Protein AF-A0A2G9SF43-F1 (afdb_monomer_lite)

Secondary structure (DSSP, 8-state):
-TTSHHHHHHHHHH-GGG--GGG--TT-HHHHHHHHHHHHHHHH-----S-HHHHHHSSS--HHHHHHHHHHHHHHHHHHHHHTT-----PPPS----PPP-

Structure (mmCIF, N/CA/C/O backbone):
data_AF-A0A2G9SF43-F1
#
_entry.id   AF-A0A2G9SF43-F1
#
loop_
_atom_site.group_PDB
_atom_site.id
_atom_site.type_symbol
_atom_site.label_atom_id
_atom_site.label_alt_id
_atom_site.label_comp_id
_atom_site.label_asym_id
_atom_site.label_entity_id
_atom_site.label_seq_id
_atom_site.pdbx_PDB_ins_code
_atom_site.Cartn_x
_atom_site.Cartn_y
_atom_site.Cartn_z
_atom_site.occupancy
_atom_site.B_iso_or_equiv
_atom_site.auth_seq_id
_atom_site.auth_comp_id
_atom_site.auth_asym_id
_atom_site.auth_atom_id
_atom_site.pdbx_PDB_model_num
ATOM 1 N N . TRP A 1 1 ? 2.083 -7.677 -3.103 1.00 92.69 1 TRP A N 1
ATOM 2 C CA . TRP A 1 1 ? 2.588 -6.364 -2.644 1.00 92.69 1 TRP A CA 1
ATOM 3 C C . TRP A 1 1 ? 2.827 -5.438 -3.816 1.00 92.69 1 TRP A C 1
ATOM 5 O O . TRP A 1 1 ? 2.229 -4.378 -3.830 1.00 92.69 1 TRP A O 1
ATOM 15 N N . LYS A 1 2 ? 3.652 -5.835 -4.797 1.00 95.19 2 LYS A N 1
ATOM 16 C CA . LYS A 1 2 ? 4.053 -4.989 -5.933 1.00 95.19 2 LYS A CA 1
ATOM 17 C C . LYS A 1 2 ? 2.902 -4.492 -6.821 1.00 95.19 2 LYS A C 1
ATOM 19 O O . LYS A 1 2 ? 3.006 -3.427 -7.399 1.00 95.19 2 LYS A O 1
ATOM 24 N N . ASP A 1 3 ? 1.807 -5.240 -6.901 1.00 97.31 3 ASP A N 1
ATOM 25 C CA . ASP A 1 3 ? 0.576 -4.851 -7.599 1.00 97.31 3 ASP A CA 1
ATOM 26 C C . ASP A 1 3 ? -0.320 -3.882 -6.805 1.00 97.31 3 ASP A C 1
ATOM 28 O O . ASP A 1 3 ? -1.368 -3.471 -7.295 1.00 97.31 3 ASP A O 1
ATOM 32 N N . GLY A 1 4 ? 0.0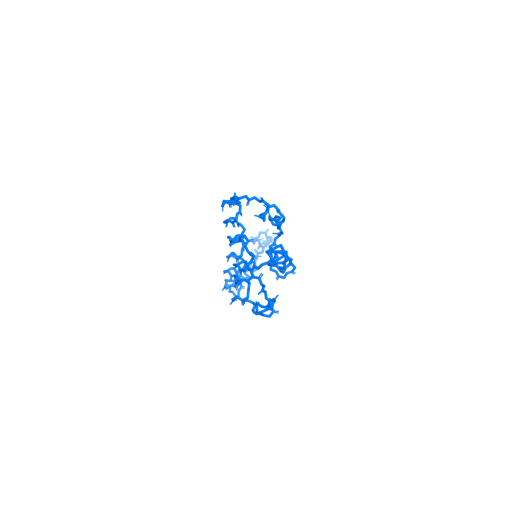35 -3.555 -5.559 1.00 97.94 4 GLY A N 1
ATOM 33 C CA . GLY A 1 4 ? -0.711 -2.656 -4.672 1.00 97.94 4 GLY A CA 1
ATOM 34 C C . GLY A 1 4 ? -2.035 -3.210 -4.130 1.00 97.94 4 GLY A C 1
ATOM 35 O O . GLY A 1 4 ? -2.492 -2.779 -3.070 1.00 97.94 4 GLY A O 1
ATOM 36 N N . LEU A 1 5 ? -2.626 -4.219 -4.776 1.00 98.62 5 LEU A N 1
ATOM 37 C CA . LEU A 1 5 ? -3.921 -4.800 -4.402 1.00 98.62 5 LEU A CA 1
ATOM 38 C C . LEU A 1 5 ? -3.950 -5.350 -2.972 1.00 98.62 5 LEU A C 1
ATOM 40 O O . LEU A 1 5 ? -4.974 -5.259 -2.299 1.00 98.62 5 LEU A O 1
ATOM 44 N N . ALA A 1 6 ? -2.833 -5.892 -2.485 1.00 98.19 6 ALA A N 1
ATOM 45 C CA . ALA A 1 6 ? -2.749 -6.427 -1.127 1.00 98.19 6 ALA A CA 1
ATOM 46 C C . ALA A 1 6 ? -2.871 -5.336 -0.046 1.00 98.19 6 ALA A C 1
ATOM 48 O O . ALA A 1 6 ? -3.573 -5.537 0.941 1.00 98.19 6 ALA A O 1
ATOM 49 N N . PHE A 1 7 ? -2.243 -4.170 -0.236 1.00 98.56 7 PHE A N 1
ATOM 50 C CA . PHE A 1 7 ? -2.352 -3.058 0.717 1.00 98.56 7 PHE A CA 1
ATOM 51 C C . PHE A 1 7 ? -3.771 -2.488 0.743 1.00 98.56 7 PHE A C 1
ATOM 53 O O . PHE A 1 7 ? -4.356 -2.327 1.811 1.00 98.56 7 PHE A O 1
ATOM 60 N N . ASN A 1 8 ? -4.366 -2.291 -0.434 1.00 98.69 8 ASN A N 1
ATOM 61 C CA . ASN A 1 8 ? -5.761 -1.870 -0.548 1.00 98.69 8 ASN A CA 1
ATOM 62 C C . ASN A 1 8 ? -6.718 -2.876 0.109 1.00 98.69 8 ASN A C 1
ATOM 64 O O . ASN A 1 8 ? -7.670 -2.473 0.772 1.00 98.69 8 ASN A O 1
ATOM 68 N N . ALA A 1 9 ? -6.450 -4.180 -0.017 1.00 98.50 9 ALA A N 1
ATOM 69 C CA . ALA A 1 9 ? -7.289 -5.220 0.572 1.00 98.50 9 ALA A CA 1
ATOM 70 C C . ALA A 1 9 ? -7.233 -5.201 2.103 1.00 98.50 9 ALA A C 1
ATOM 72 O O . ALA A 1 9 ? -8.258 -5.403 2.753 1.00 98.50 9 ALA A O 1
ATOM 73 N N . LEU A 1 10 ? -6.054 -4.941 2.686 1.00 97.88 10 LEU A N 1
ATOM 74 C CA . LEU A 1 10 ? -5.903 -4.798 4.137 1.00 97.88 10 LEU A CA 1
ATOM 75 C C . LEU A 1 10 ? -6.784 -3.670 4.676 1.00 97.88 10 LEU A C 1
ATOM 77 O O . LEU A 1 10 ? -7.458 -3.864 5.688 1.00 97.88 10 LEU A O 1
ATOM 81 N N . ILE A 1 11 ? -6.801 -2.528 3.984 1.00 98.19 11 ILE A N 1
ATOM 82 C CA . ILE A 1 11 ? -7.620 -1.374 4.358 1.00 98.19 11 ILE A CA 1
ATOM 83 C C . ILE A 1 11 ? -9.103 -1.693 4.156 1.00 98.19 11 ILE A C 1
ATOM 85 O O . ILE A 1 11 ? -9.867 -1.625 5.114 1.00 98.19 11 ILE A O 1
ATOM 89 N N . HIS A 1 12 ? -9.501 -2.124 2.955 1.00 98.25 12 HIS A N 1
ATOM 90 C CA . HIS A 1 12 ? -10.896 -2.415 2.609 1.00 98.25 12 HIS A CA 1
ATOM 91 C C . HIS A 1 12 ? -11.536 -3.450 3.547 1.00 98.25 12 HIS A C 1
ATOM 93 O O . HIS A 1 12 ? -12.691 -3.319 3.936 1.00 98.25 12 HIS A O 1
ATOM 99 N N . ARG A 1 13 ? -10.775 -4.463 3.980 1.00 97.12 13 ARG A N 1
ATOM 100 C CA . ARG A 1 13 ? -11.263 -5.481 4.921 1.00 97.12 13 ARG A CA 1
ATOM 101 C C . ARG A 1 13 ? -11.677 -4.908 6.282 1.00 97.12 13 ARG A C 1
ATOM 103 O O . ARG A 1 13 ? -12.569 -5.469 6.911 1.00 97.12 13 ARG A O 1
ATOM 110 N N . HIS A 1 14 ? -11.012 -3.856 6.757 1.00 96.31 14 HIS A N 1
ATOM 111 C CA . HIS A 1 14 ? -11.271 -3.267 8.078 1.00 96.31 14 HIS A CA 1
ATOM 112 C C . HIS A 1 14 ? -12.099 -1.978 8.008 1.00 96.31 14 HIS A C 1
ATOM 114 O O . HIS A 1 14 ? -12.798 -1.650 8.964 1.00 96.31 14 HIS A O 1
ATOM 120 N N . ARG A 1 15 ? -11.998 -1.246 6.897 1.00 96.25 15 ARG A N 1
ATOM 121 C CA . ARG A 1 15 ? -12.646 0.038 6.620 1.00 96.25 15 ARG A CA 1
ATOM 122 C C . ARG A 1 15 ? -13.088 0.070 5.148 1.00 96.25 15 ARG A C 1
ATOM 124 O O . ARG A 1 15 ? -12.424 0.712 4.326 1.00 96.25 15 ARG A O 1
ATOM 131 N N . PRO A 1 16 ? -14.142 -0.677 4.774 1.00 97.44 16 PRO A N 1
ATOM 132 C CA . PRO A 1 16 ? -14.570 -0.794 3.380 1.00 97.44 16 PRO A CA 1
ATOM 133 C C . PRO A 1 16 ? -14.955 0.552 2.756 1.00 97.44 16 PRO A C 1
ATOM 135 O O . PRO A 1 16 ? -14.803 0.741 1.557 1.00 97.44 16 PRO A O 1
ATOM 138 N N . GLU A 1 17 ? -15.380 1.522 3.565 1.00 97.56 17 GLU A N 1
ATOM 139 C CA . GLU A 1 17 ? -15.739 2.870 3.128 1.00 97.56 17 GLU A CA 1
ATOM 140 C C . GLU A 1 17 ? -14.559 3.700 2.598 1.00 97.56 17 GLU A C 1
ATOM 142 O O . GLU A 1 17 ? -14.779 4.709 1.932 1.00 97.56 17 GLU A O 1
ATOM 147 N N . LEU A 1 18 ? -13.315 3.311 2.901 1.00 97.94 18 LEU A N 1
ATOM 148 C CA . LEU A 1 18 ? -12.123 4.074 2.522 1.00 97.94 18 LEU A CA 1
ATOM 149 C C . LEU A 1 18 ? -11.533 3.662 1.168 1.00 97.94 18 LEU A C 1
ATOM 151 O O . LEU A 1 18 ? -10.667 4.367 0.656 1.00 97.94 18 LEU A O 1
ATOM 155 N N . ILE A 1 19 ? -11.947 2.522 0.605 1.00 98.19 19 ILE A N 1
ATOM 156 C CA . ILE A 1 19 ? -11.352 1.947 -0.607 1.00 98.19 19 ILE A CA 1
ATOM 157 C C . ILE A 1 19 ? -12.453 1.418 -1.524 1.00 98.19 19 ILE A C 1
ATOM 159 O O . ILE A 1 19 ? -13.164 0.484 -1.174 1.00 98.19 19 ILE A O 1
ATOM 163 N N . GLU A 1 20 ? -12.529 1.926 -2.751 1.00 96.94 20 GLU A N 1
ATOM 164 C CA . GLU A 1 20 ? -13.384 1.349 -3.795 1.00 96.94 20 GLU A CA 1
ATOM 165 C C . GLU A 1 20 ? -12.688 0.149 -4.462 1.00 96.94 20 GLU A C 1
ATOM 167 O O . GLU A 1 20 ? -12.204 0.237 -5.591 1.00 96.94 20 GLU A O 1
ATOM 172 N N . TYR A 1 21 ? -12.589 -0.972 -3.740 1.00 97.94 21 TYR A N 1
ATOM 173 C CA . TYR A 1 21 ? -11.710 -2.087 -4.121 1.00 97.94 21 TYR A CA 1
ATOM 174 C C . TYR A 1 21 ? -12.036 -2.689 -5.496 1.00 97.94 21 TYR A C 1
ATOM 176 O O . TYR A 1 21 ? -11.126 -3.022 -6.251 1.00 97.94 21 TYR A O 1
ATOM 184 N N . ASP A 1 22 ? -13.320 -2.762 -5.856 1.00 97.62 22 ASP A N 1
ATOM 185 C CA . ASP A 1 22 ? -13.787 -3.332 -7.129 1.00 97.62 22 ASP A CA 1
ATOM 186 C C . ASP A 1 22 ? -13.344 -2.530 -8.365 1.00 97.62 22 ASP A C 1
ATOM 188 O O . ASP A 1 22 ? -13.384 -3.039 -9.485 1.00 97.62 22 ASP A O 1
ATOM 192 N N . LYS A 1 23 ? -12.914 -1.275 -8.181 1.00 97.44 23 LYS A N 1
ATOM 193 C CA . LYS A 1 23 ? -12.398 -0.424 -9.263 1.00 97.44 23 LYS A CA 1
ATOM 194 C C . LYS A 1 23 ? -10.894 -0.594 -9.492 1.00 97.44 23 LYS A C 1
ATOM 196 O O . LYS A 1 23 ? -10.379 -0.090 -10.490 1.00 97.44 23 LYS A O 1
ATOM 201 N N . LEU A 1 24 ? -10.185 -1.269 -8.586 1.00 97.81 24 LEU A N 1
ATOM 202 C CA . LEU A 1 24 ? -8.736 -1.430 -8.668 1.00 97.81 24 LEU A CA 1
ATOM 203 C C . LEU A 1 24 ? -8.356 -2.460 -9.727 1.00 97.81 24 LEU A C 1
ATOM 205 O O . LEU A 1 24 ? -9.027 -3.476 -9.918 1.00 97.81 24 LEU A O 1
ATOM 209 N N . ARG A 1 25 ? -7.229 -2.223 -10.398 1.00 97.94 25 ARG A N 1
ATOM 210 C CA . ARG A 1 25 ? -6.758 -3.088 -11.479 1.00 97.94 25 ARG A CA 1
ATOM 211 C C . ARG A 1 25 ? -5.323 -3.520 -11.261 1.00 97.94 25 ARG A C 1
ATOM 213 O O . ARG A 1 25 ? -4.461 -2.714 -10.936 1.00 97.94 25 ARG A O 1
ATOM 220 N N . LYS A 1 26 ? -5.041 -4.804 -11.485 1.00 96.62 26 LYS A N 1
ATOM 221 C CA . LYS A 1 26 ? -3.704 -5.381 -11.272 1.00 96.62 26 LYS A CA 1
ATOM 222 C C . LYS A 1 26 ? -2.624 -4.778 -12.182 1.00 96.62 26 LYS A C 1
ATOM 224 O O . LYS A 1 26 ? -1.451 -4.803 -11.823 1.00 96.62 26 LYS A O 1
ATOM 229 N N . ASP A 1 27 ? -3.009 -4.279 -13.352 1.00 97.25 27 ASP A N 1
ATOM 230 C CA . ASP A 1 27 ? -2.118 -3.667 -14.339 1.00 97.25 27 ASP A CA 1
ATOM 231 C C . ASP A 1 27 ? -1.805 -2.187 -14.062 1.00 97.25 27 ASP A C 1
ATOM 233 O O . ASP A 1 27 ? -1.035 -1.594 -14.811 1.00 97.25 27 ASP A O 1
ATOM 237 N N . ASP A 1 28 ? -2.321 -1.622 -12.964 1.00 97.88 28 ASP A N 1
ATOM 238 C CA . ASP A 1 28 ? -2.042 -0.250 -12.525 1.00 97.88 28 ASP A CA 1
ATOM 239 C C . ASP A 1 28 ? -1.421 -0.209 -11.106 1.00 97.88 28 ASP A C 1
ATOM 241 O O . ASP A 1 28 ? -2.024 0.273 -10.140 1.00 97.88 28 ASP A O 1
ATOM 245 N N . PRO A 1 29 ? -0.220 -0.797 -10.927 1.00 97.88 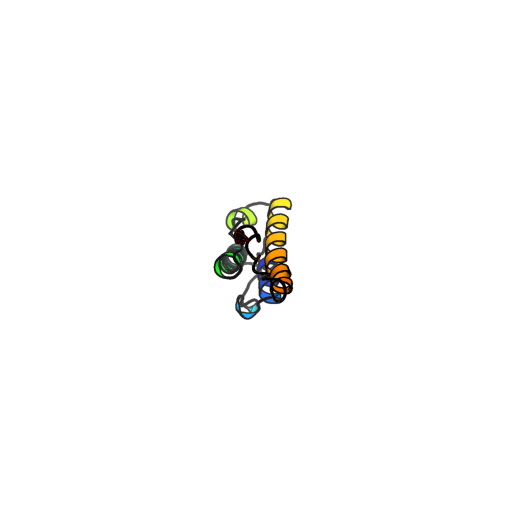29 PRO A N 1
ATOM 246 C CA . PRO A 1 29 ? 0.370 -1.024 -9.610 1.00 97.88 29 PRO A CA 1
ATOM 247 C C . PRO A 1 29 ? 0.722 0.269 -8.868 1.00 97.88 29 PRO A C 1
ATOM 249 O O . PRO A 1 29 ? 0.534 0.336 -7.654 1.00 97.88 29 PRO A O 1
ATOM 252 N N . VAL A 1 30 ? 1.209 1.287 -9.581 1.00 98.38 30 VAL A N 1
ATOM 253 C CA . VAL A 1 30 ? 1.615 2.578 -9.004 1.00 98.38 30 VAL A CA 1
ATOM 254 C C . VAL A 1 30 ? 0.407 3.289 -8.404 1.00 98.38 30 VAL A C 1
ATOM 256 O O . VAL A 1 30 ? 0.441 3.684 -7.239 1.00 98.38 30 VAL A O 1
ATOM 259 N N . THR A 1 31 ? -0.689 3.384 -9.161 1.00 98.50 31 THR A N 1
ATOM 260 C CA . THR A 1 31 ? -1.941 3.986 -8.689 1.00 98.50 31 THR A CA 1
ATOM 261 C C . THR A 1 31 ? -2.500 3.223 -7.495 1.00 98.50 31 THR A C 1
ATOM 263 O O . THR A 1 31 ? -2.858 3.837 -6.490 1.00 98.50 31 THR A O 1
ATOM 266 N N . ASN A 1 32 ? -2.511 1.885 -7.544 1.00 98.75 32 ASN A N 1
ATOM 267 C CA . ASN A 1 32 ? -2.971 1.075 -6.416 1.00 98.75 32 ASN A CA 1
ATOM 268 C C . ASN A 1 32 ? -2.133 1.328 -5.153 1.00 98.75 32 ASN A C 1
ATOM 270 O O . ASN A 1 32 ? -2.689 1.477 -4.065 1.00 98.75 32 ASN A O 1
ATOM 274 N N . LEU A 1 33 ? -0.803 1.345 -5.275 1.00 98.69 33 LEU A N 1
ATOM 275 C CA . LEU A 1 33 ? 0.101 1.578 -4.147 1.00 98.69 33 LEU A CA 1
ATOM 276 C C . LEU A 1 33 ? -0.112 2.972 -3.553 1.00 98.69 33 LEU A C 1
ATOM 278 O O . LEU A 1 33 ? -0.370 3.077 -2.355 1.00 98.69 33 LEU A O 1
ATOM 282 N N . ASN A 1 34 ? -0.102 4.012 -4.390 1.00 98.69 34 ASN A N 1
ATOM 283 C CA . ASN A 1 34 ? -0.317 5.387 -3.945 1.00 98.69 34 ASN A CA 1
ATOM 284 C C . ASN A 1 34 ? -1.681 5.569 -3.276 1.00 98.69 34 ASN A C 1
ATOM 286 O O . ASN A 1 34 ? -1.740 6.159 -2.200 1.00 98.69 34 ASN A O 1
ATOM 290 N N . ASN A 1 35 ? -2.750 4.979 -3.825 1.00 98.69 35 ASN A N 1
ATOM 291 C CA . ASN A 1 35 ? -4.073 5.009 -3.202 1.00 98.69 35 ASN A CA 1
ATOM 292 C C . ASN A 1 35 ? -4.048 4.431 -1.779 1.00 98.69 35 ASN A C 1
ATOM 294 O O . ASN A 1 35 ? -4.516 5.065 -0.834 1.00 98.69 35 ASN A O 1
ATOM 298 N N . ALA A 1 36 ? -3.453 3.247 -1.595 1.00 98.62 36 ALA A N 1
ATOM 299 C CA . ALA A 1 36 ? -3.360 2.644 -0.269 1.00 98.62 36 ALA A CA 1
ATOM 300 C C . ALA A 1 36 ? -2.517 3.490 0.696 1.00 98.62 36 ALA A C 1
ATOM 302 O O . ALA A 1 36 ? -2.890 3.640 1.859 1.00 98.62 36 ALA A O 1
ATOM 303 N N . PHE A 1 37 ? -1.395 4.039 0.230 1.00 98.56 37 PHE A N 1
ATOM 304 C CA . PHE A 1 37 ? -0.467 4.811 1.057 1.00 98.56 37 PHE A CA 1
ATOM 305 C C . PHE A 1 37 ? -1.066 6.160 1.475 1.00 98.56 37 PHE A C 1
ATOM 307 O O . PHE A 1 37 ? -0.933 6.565 2.627 1.00 98.56 37 PHE A O 1
ATOM 314 N N . GLU A 1 38 ? -1.777 6.834 0.571 1.00 98.56 38 GLU A N 1
ATOM 315 C CA . GLU A 1 38 ? -2.505 8.076 0.853 1.00 98.56 38 GLU A CA 1
ATOM 316 C C . GLU A 1 38 ? -3.658 7.868 1.828 1.00 98.56 38 GLU A C 1
ATOM 318 O O . GLU A 1 38 ? -3.816 8.640 2.774 1.00 98.56 38 GLU A O 1
ATOM 323 N N . VAL A 1 39 ? -4.452 6.813 1.634 1.00 98.44 3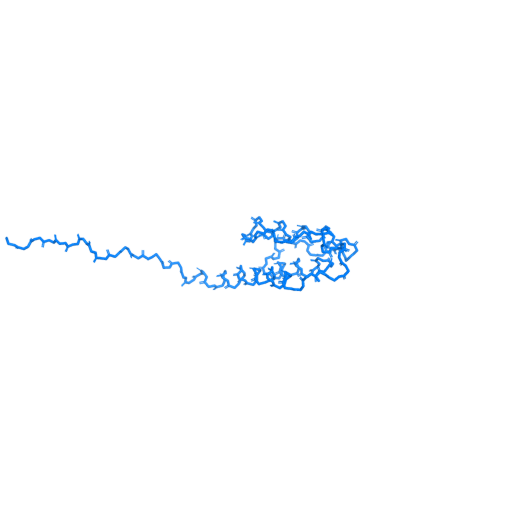9 VAL A N 1
ATOM 324 C CA . VAL A 1 39 ? -5.550 6.485 2.549 1.00 98.44 39 VAL A CA 1
ATOM 325 C C . VAL A 1 39 ? -5.014 6.133 3.937 1.00 98.44 39 VAL A C 1
ATOM 327 O O . VAL A 1 39 ? -5.576 6.574 4.943 1.00 98.44 39 VAL A O 1
ATOM 330 N N . ALA A 1 40 ? -3.916 5.377 4.006 1.00 98.12 40 ALA A N 1
ATOM 331 C CA . ALA A 1 40 ? -3.280 5.011 5.265 1.00 98.12 40 ALA A CA 1
ATOM 332 C C . ALA A 1 40 ? -2.776 6.239 6.040 1.00 98.12 40 ALA A C 1
ATOM 334 O O . ALA A 1 40 ? -3.068 6.375 7.228 1.00 98.12 40 ALA A O 1
ATOM 335 N N . GLU A 1 41 ? -2.100 7.166 5.364 1.00 98.19 41 GLU A N 1
ATOM 336 C CA . GLU A 1 41 ? -1.612 8.406 5.971 1.00 98.19 41 GLU A CA 1
ATOM 337 C C . GLU A 1 41 ? -2.761 9.303 6.433 1.00 98.19 41 GLU A C 1
ATOM 339 O O . GLU A 1 41 ? -2.789 9.752 7.576 1.00 98.19 41 GLU A O 1
ATOM 344 N N . LYS A 1 42 ? -3.753 9.524 5.568 1.00 97.88 42 LYS A N 1
ATOM 345 C CA . LYS A 1 42 ? -4.818 10.495 5.824 1.00 97.88 42 LYS A CA 1
ATOM 346 C C . LYS A 1 42 ? -5.828 10.042 6.877 1.00 97.88 42 LYS A C 1
ATOM 348 O O . LYS A 1 42 ? -6.371 10.885 7.589 1.00 97.88 42 LYS A O 1
ATOM 353 N N . TYR A 1 43 ? -6.133 8.746 6.941 1.00 97.50 43 TYR A N 1
ATOM 354 C CA . TYR A 1 43 ? -7.256 8.244 7.742 1.00 97.50 43 TYR A CA 1
ATOM 355 C C . TYR A 1 43 ? -6.862 7.236 8.821 1.00 97.50 43 TYR A C 1
ATOM 357 O O . TYR A 1 43 ? -7.661 6.998 9.728 1.00 97.50 43 TYR A O 1
ATOM 365 N N . LEU A 1 44 ? -5.676 6.627 8.728 1.00 95.06 44 LEU A N 1
ATOM 366 C CA . LEU A 1 44 ? -5.225 5.593 9.666 1.00 95.06 44 LEU A CA 1
ATOM 367 C C . LEU A 1 44 ? -4.028 6.033 10.518 1.00 95.06 44 LEU A C 1
ATOM 369 O O . LEU A 1 44 ? -3.594 5.247 11.356 1.00 95.06 44 LEU A O 1
ATOM 373 N N . ASP A 1 45 ? -3.523 7.257 10.318 1.00 95.69 45 ASP A N 1
ATOM 374 C CA . ASP A 1 45 ? -2.335 7.797 10.997 1.00 95.69 45 ASP A CA 1
ATOM 375 C C . ASP A 1 45 ? -1.084 6.918 10.786 1.00 95.69 45 ASP A C 1
ATOM 377 O O . ASP A 1 45 ? -0.228 6.762 11.656 1.00 95.69 45 ASP A O 1
ATOM 381 N N . ILE A 1 46 ? -0.992 6.285 9.610 1.00 97.31 46 ILE A N 1
ATOM 382 C CA . ILE A 1 46 ? 0.159 5.472 9.209 1.00 97.31 46 ILE A CA 1
ATOM 383 C C . ILE A 1 46 ? 0.982 6.286 8.201 1.00 97.31 46 ILE A C 1
ATOM 385 O O . ILE A 1 46 ? 0.543 6.433 7.059 1.00 97.31 46 ILE A O 1
ATOM 389 N N . PRO A 1 47 ? 2.182 6.781 8.555 1.00 96.56 47 PRO A N 1
ATOM 390 C CA . PRO A 1 47 ? 2.983 7.591 7.641 1.00 96.56 47 PRO A CA 1
ATOM 391 C C . PRO A 1 47 ? 3.394 6.792 6.401 1.00 96.56 47 PRO A C 1
ATOM 393 O O . PRO A 1 47 ? 3.606 5.580 6.478 1.00 96.56 47 PRO A O 1
ATOM 396 N N . LYS A 1 48 ? 3.566 7.457 5.255 1.00 96.94 48 LYS A N 1
ATOM 397 C CA . LYS A 1 48 ? 4.094 6.808 4.046 1.00 96.94 48 LYS A CA 1
ATOM 398 C C . LYS A 1 48 ? 5.548 6.381 4.271 1.00 96.94 48 LYS A C 1
ATOM 400 O O . LYS A 1 48 ? 6.436 7.219 4.391 1.00 96.94 48 LYS A O 1
ATOM 405 N N . MET A 1 49 ? 5.789 5.071 4.352 1.00 96.25 49 MET A N 1
ATOM 406 C CA . MET A 1 49 ? 7.130 4.505 4.586 1.00 96.25 49 MET A CA 1
ATOM 407 C C . MET A 1 49 ? 7.792 3.959 3.321 1.00 96.25 49 MET A C 1
ATOM 409 O O . MET A 1 49 ? 8.986 3.671 3.334 1.00 96.25 49 MET A O 1
ATOM 413 N N . LEU A 1 50 ? 7.011 3.753 2.264 1.00 97.25 50 LEU A N 1
ATOM 414 C CA . LEU A 1 50 ? 7.462 3.170 1.011 1.00 97.25 50 LEU A CA 1
ATOM 415 C C . LEU A 1 50 ? 7.054 4.082 -0.142 1.00 97.25 50 LEU A C 1
ATOM 417 O O . LEU A 1 50 ? 6.003 4.722 -0.080 1.00 97.25 50 LEU A O 1
ATOM 421 N N . ASP A 1 51 ? 7.859 4.080 -1.197 1.00 97.62 51 ASP A N 1
ATOM 422 C CA . ASP A 1 51 ? 7.557 4.761 -2.449 1.00 97.62 51 ASP A CA 1
ATOM 423 C C . ASP A 1 51 ? 7.007 3.767 -3.488 1.00 97.62 51 ASP A C 1
ATOM 425 O O . ASP A 1 51 ? 7.471 2.626 -3.596 1.00 97.62 51 ASP A O 1
ATOM 429 N N . ALA A 1 52 ? 5.964 4.171 -4.216 1.00 97.56 52 ALA A N 1
ATOM 430 C CA . ALA A 1 52 ? 5.301 3.303 -5.185 1.00 97.56 52 ALA A CA 1
ATOM 431 C C . ALA A 1 52 ? 6.187 3.012 -6.406 1.00 97.56 52 ALA A C 1
ATOM 433 O O . ALA A 1 52 ? 6.250 1.860 -6.847 1.00 97.56 52 ALA A O 1
ATOM 434 N N . GLU A 1 53 ? 6.895 4.024 -6.914 1.00 97.31 53 GLU A N 1
ATOM 435 C CA . GLU A 1 53 ? 7.789 3.895 -8.065 1.00 97.31 53 GLU A CA 1
ATOM 436 C C . GLU A 1 53 ? 8.961 2.973 -7.717 1.00 97.31 53 GLU A C 1
ATOM 438 O O . GLU A 1 53 ? 9.280 2.069 -8.491 1.00 97.31 53 GLU A O 1
ATOM 443 N N . ASP A 1 54 ? 9.534 3.104 -6.517 1.00 96.19 54 ASP A N 1
ATOM 444 C CA . ASP A 1 54 ? 10.633 2.247 -6.056 1.00 96.19 54 ASP A CA 1
ATOM 445 C C . ASP A 1 54 ? 10.213 0.773 -5.938 1.00 96.19 54 ASP A C 1
ATOM 447 O O . ASP A 1 54 ? 10.940 -0.133 -6.369 1.00 96.19 54 ASP A O 1
ATOM 451 N N . ILE A 1 55 ? 9.020 0.495 -5.397 1.00 96.31 55 ILE A N 1
ATOM 452 C CA . ILE A 1 55 ? 8.486 -0.874 -5.303 1.00 96.31 55 ILE A CA 1
ATOM 453 C C . ILE A 1 55 ? 8.261 -1.468 -6.699 1.00 96.31 55 ILE A C 1
ATOM 455 O O . ILE A 1 55 ? 8.555 -2.648 -6.927 1.00 96.31 55 ILE A O 1
ATOM 459 N N . VAL A 1 56 ? 7.719 -0.683 -7.634 1.00 96.75 56 VAL A N 1
ATOM 460 C CA . VAL A 1 56 ? 7.398 -1.144 -8.993 1.00 96.75 56 VAL A CA 1
ATOM 461 C C . VAL A 1 56 ? 8.664 -1.303 -9.844 1.00 96.75 56 VAL A C 1
ATOM 463 O O . VAL A 1 56 ? 8.814 -2.315 -10.539 1.00 96.75 56 VAL A O 1
ATOM 466 N N . GLY A 1 57 ? 9.611 -0.375 -9.744 1.00 95.50 57 GLY A N 1
ATOM 467 C CA . GLY A 1 57 ? 10.884 -0.398 -10.464 1.00 95.50 57 GLY A CA 1
ATOM 468 C C . GLY A 1 57 ? 11.837 -1.493 -9.981 1.00 95.50 57 GLY A C 1
ATOM 469 O O . GLY A 1 57 ? 12.596 -2.056 -10.770 1.00 95.50 57 GLY A O 1
ATOM 470 N N . THR A 1 58 ? 11.759 -1.883 -8.707 1.00 93.69 58 THR A N 1
ATOM 471 C CA . THR A 1 58 ? 12.661 -2.892 -8.139 1.00 93.69 58 THR A CA 1
ATOM 472 C C . THR A 1 58 ? 12.185 -4.314 -8.448 1.00 93.69 58 THR A C 1
ATOM 474 O O . THR A 1 58 ? 11.054 -4.698 -8.142 1.00 93.69 58 THR A O 1
ATOM 477 N N . ALA A 1 59 ? 13.055 -5.155 -9.020 1.00 93.44 59 ALA A N 1
ATOM 478 C CA . ALA A 1 59 ? 12.730 -6.555 -9.331 1.00 93.44 59 ALA A CA 1
ATOM 479 C C . ALA A 1 59 ? 12.274 -7.345 -8.089 1.00 93.44 59 ALA A C 1
ATOM 481 O O . ALA A 1 59 ? 11.307 -8.105 -8.152 1.00 93.44 59 ALA A O 1
ATOM 482 N N . ARG A 1 60 ? 12.939 -7.117 -6.952 1.00 92.81 60 ARG A N 1
ATOM 483 C CA . ARG A 1 60 ? 12.603 -7.692 -5.649 1.00 92.81 60 ARG A CA 1
ATOM 484 C C . ARG A 1 60 ? 12.670 -6.603 -4.569 1.00 92.81 60 ARG A C 1
ATOM 486 O O . ARG A 1 60 ? 13.771 -6.301 -4.116 1.00 92.81 60 ARG A O 1
ATOM 493 N N . PRO A 1 61 ? 11.533 -6.002 -4.182 1.00 93.81 61 PRO A N 1
ATOM 494 C CA . PRO A 1 61 ? 11.506 -4.999 -3.120 1.00 93.81 61 PRO A CA 1
ATOM 495 C C . PRO A 1 61 ? 11.999 -5.577 -1.786 1.00 93.81 61 PRO A C 1
ATOM 497 O O . PRO A 1 61 ? 11.898 -6.788 -1.564 1.00 93.81 61 PRO A O 1
ATOM 500 N N . ASP A 1 62 ? 12.498 -4.716 -0.895 1.00 95.69 62 ASP A N 1
ATOM 501 C CA . ASP A 1 62 ? 12.956 -5.133 0.433 1.00 95.69 62 ASP A CA 1
ATOM 502 C C . ASP A 1 62 ? 11.785 -5.687 1.261 1.00 95.69 62 ASP A C 1
ATOM 504 O O . ASP A 1 62 ? 10.844 -4.985 1.640 1.00 95.69 62 ASP A O 1
ATOM 508 N N . GLU A 1 63 ? 11.860 -6.983 1.550 1.00 95.31 63 GLU A N 1
ATOM 509 C CA . GLU A 1 63 ? 10.855 -7.715 2.309 1.00 95.31 63 GLU A CA 1
ATOM 510 C C . GLU A 1 63 ? 10.736 -7.207 3.750 1.00 95.31 63 GLU A C 1
ATOM 512 O O . GLU A 1 63 ? 9.629 -7.143 4.282 1.00 95.31 63 GLU A O 1
ATOM 517 N N . LYS A 1 64 ? 11.835 -6.768 4.378 1.00 97.12 64 LYS A N 1
ATOM 518 C CA . LYS A 1 64 ? 11.796 -6.205 5.735 1.00 97.12 64 LYS A CA 1
ATOM 519 C C . LYS A 1 64 ? 11.082 -4.860 5.753 1.00 97.12 64 LYS A C 1
ATOM 521 O O . LYS A 1 64 ? 10.301 -4.609 6.672 1.00 97.12 64 LYS A O 1
ATOM 526 N N . ALA A 1 65 ? 11.313 -4.020 4.745 1.00 97.38 65 ALA A N 1
ATOM 527 C CA . ALA A 1 65 ? 10.631 -2.735 4.617 1.00 97.38 65 ALA A CA 1
ATOM 528 C C . ALA A 1 65 ? 9.120 -2.936 4.414 1.00 97.38 65 ALA A C 1
ATOM 530 O O . ALA A 1 65 ? 8.313 -2.345 5.133 1.00 97.38 65 ALA A O 1
ATOM 531 N N . ILE A 1 66 ? 8.733 -3.858 3.522 1.00 97.62 66 ILE A N 1
ATOM 532 C CA . ILE A 1 66 ? 7.327 -4.236 3.320 1.00 97.62 66 ILE A CA 1
ATOM 533 C C . ILE A 1 66 ? 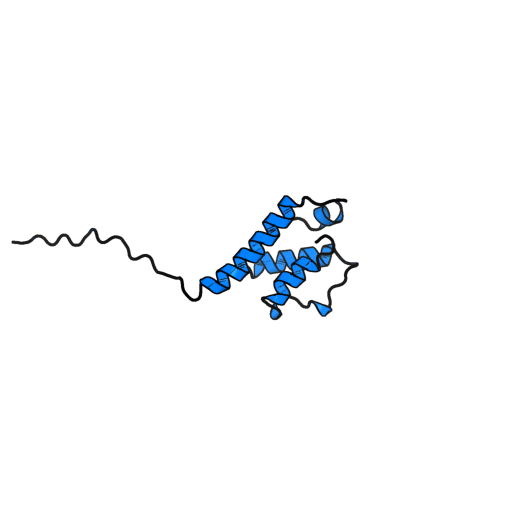6.708 -4.760 4.618 1.00 97.62 66 ILE A C 1
ATOM 535 O O . ILE A 1 66 ? 5.642 -4.294 5.015 1.00 97.62 66 ILE A O 1
ATOM 539 N N . MET A 1 67 ? 7.359 -5.705 5.300 1.00 97.50 67 MET A N 1
ATOM 540 C CA . MET A 1 67 ? 6.824 -6.296 6.530 1.00 97.50 67 MET A CA 1
ATOM 541 C C . MET A 1 67 ? 6.691 -5.274 7.657 1.00 97.50 67 MET A C 1
ATOM 543 O O . MET A 1 67 ? 5.701 -5.303 8.385 1.00 97.50 67 MET A O 1
ATOM 547 N N . THR A 1 68 ? 7.638 -4.341 7.769 1.00 97.50 68 THR A N 1
ATOM 548 C CA . THR A 1 68 ? 7.542 -3.216 8.709 1.00 97.50 68 THR A CA 1
ATOM 549 C C . THR A 1 68 ? 6.281 -2.404 8.432 1.00 97.50 68 THR A C 1
ATOM 551 O O . THR A 1 68 ? 5.504 -2.141 9.347 1.00 97.50 68 THR A O 1
ATOM 554 N N . TYR A 1 69 ? 6.019 -2.086 7.164 1.00 97.94 69 TYR A N 1
ATOM 555 C CA . TYR A 1 69 ? 4.846 -1.303 6.797 1.00 97.94 69 TYR A CA 1
ATOM 556 C C . TYR A 1 69 ? 3.529 -2.057 7.035 1.00 97.94 69 TYR A C 1
ATOM 558 O O . TYR A 1 69 ? 2.581 -1.507 7.591 1.00 97.94 69 TYR A O 1
ATOM 566 N N . VAL A 1 70 ? 3.481 -3.353 6.713 1.00 97.56 70 VAL A N 1
ATOM 567 C CA . VAL A 1 70 ? 2.336 -4.231 7.019 1.00 97.56 70 VAL A CA 1
ATOM 568 C C . VAL A 1 70 ? 2.086 -4.325 8.527 1.00 97.56 70 VAL A C 1
ATOM 570 O O . VAL A 1 70 ? 0.932 -4.336 8.959 1.00 97.56 70 VAL A O 1
ATOM 573 N N . SER A 1 71 ? 3.144 -4.337 9.342 1.00 96.38 71 SER A N 1
ATOM 574 C CA . SER A 1 71 ? 3.024 -4.295 10.802 1.00 96.38 71 SER A CA 1
ATOM 575 C C . SER A 1 71 ? 2.351 -3.007 11.277 1.00 96.38 71 SER A C 1
ATOM 577 O O . SER A 1 71 ? 1.528 -3.059 12.190 1.00 96.38 71 SER A O 1
ATOM 579 N N . SER A 1 72 ? 2.622 -1.863 10.642 1.00 97.12 72 SER A N 1
ATOM 580 C CA . SER A 1 72 ? 1.934 -0.603 10.952 1.00 97.12 72 SER A CA 1
ATOM 581 C C . SER A 1 72 ? 0.424 -0.696 10.701 1.00 97.12 72 SER A C 1
ATOM 583 O O . SER A 1 72 ? -0.357 -0.308 11.570 1.00 97.12 72 SER A O 1
ATOM 585 N N . PHE A 1 73 ? -0.012 -1.309 9.589 1.00 96.88 73 PHE A N 1
ATOM 586 C CA . PHE A 1 73 ? -1.438 -1.600 9.356 1.00 96.88 73 PHE A CA 1
ATOM 587 C C . PHE A 1 73 ? -2.022 -2.512 10.435 1.00 96.88 73 PHE A C 1
ATOM 589 O O . PHE A 1 73 ? -3.107 -2.247 10.955 1.00 96.88 73 PHE A O 1
ATOM 596 N N . TYR A 1 74 ? -1.301 -3.575 10.805 1.00 95.06 74 TYR A N 1
ATOM 597 C CA . TYR A 1 74 ? -1.734 -4.459 11.882 1.00 95.06 74 TYR A CA 1
ATOM 598 C C . TYR A 1 74 ? -1.916 -3.694 13.196 1.00 95.06 74 TYR A C 1
ATOM 600 O O . TYR A 1 74 ? -2.930 -3.877 13.863 1.00 95.06 74 TYR A O 1
ATOM 608 N N . HIS A 1 75 ? -0.988 -2.814 13.573 1.00 93.62 75 HIS A N 1
ATOM 609 C CA . HIS A 1 75 ? -1.109 -2.010 14.790 1.00 93.62 75 HIS A CA 1
ATOM 610 C C . HIS A 1 75 ? -2.268 -1.016 14.731 1.00 93.62 75 HIS A C 1
ATOM 612 O O . HIS A 1 75 ? -3.007 -0.919 15.709 1.00 93.62 75 HIS A O 1
ATOM 618 N N . ALA A 1 76 ? -2.489 -0.348 13.598 1.00 93.75 76 ALA A N 1
ATOM 619 C CA . ALA A 1 76 ? -3.614 0.570 13.437 1.00 93.75 76 ALA A CA 1
ATOM 620 C C . ALA A 1 76 ? -4.966 -0.145 13.622 1.00 93.75 76 ALA A C 1
ATOM 622 O O . ALA A 1 76 ? -5.832 0.323 14.363 1.00 93.75 76 ALA A O 1
ATOM 623 N N . PHE A 1 77 ? -5.135 -1.331 13.028 1.00 92.06 77 PHE A N 1
ATOM 624 C CA . PHE A 1 77 ? -6.394 -2.079 13.114 1.00 92.06 77 PHE A CA 1
ATOM 625 C C . PHE A 1 77 ? -6.542 -2.908 14.402 1.00 92.06 77 PHE A C 1
ATOM 627 O O . PHE A 1 77 ? -7.651 -3.041 14.918 1.00 92.06 77 PHE A O 1
ATOM 634 N N . SER A 1 78 ? -5.450 -3.430 14.972 1.00 86.44 78 SER A N 1
ATOM 635 C CA . SER A 1 78 ? -5.476 -4.169 16.250 1.00 86.44 78 SER A CA 1
ATOM 636 C C . SER A 1 78 ? -5.541 -3.246 17.470 1.00 86.44 78 SER A C 1
ATOM 638 O O . SER A 1 78 ? -6.161 -3.591 18.478 1.00 86.44 78 SER A O 1
ATOM 640 N N . GLY A 1 79 ? -4.952 -2.051 17.378 1.00 63.06 79 GLY A N 1
ATOM 641 C CA . GLY A 1 79 ? -5.074 -0.980 18.362 1.00 63.06 79 GLY A CA 1
ATOM 642 C C . GLY A 1 79 ? -6.498 -0.437 18.423 1.00 63.06 79 GLY A C 1
ATOM 643 O O . GLY A 1 79 ? -7.045 -0.316 19.515 1.00 63.06 79 GLY A O 1
ATOM 644 N N . ALA A 1 80 ? -7.162 -0.236 17.279 1.00 55.59 80 ALA A N 1
ATOM 645 C CA . ALA A 1 80 ? -8.574 0.155 17.238 1.00 55.59 80 ALA A CA 1
ATOM 646 C C . ALA A 1 80 ? -9.497 -0.834 17.982 1.00 55.59 80 ALA A C 1
ATOM 648 O O . ALA A 1 80 ? -10.462 -0.413 18.616 1.00 55.59 80 ALA A O 1
ATOM 649 N N . GLN A 1 81 ? -9.166 -2.133 17.997 1.00 49.44 81 GLN A N 1
ATOM 650 C CA . GLN A 1 81 ? -9.904 -3.125 18.791 1.00 49.44 81 GLN A CA 1
ATOM 651 C C . GLN A 1 81 ? -9.620 -3.058 20.303 1.00 49.44 81 GLN A C 1
ATOM 653 O O . GLN A 1 81 ? -10.447 -3.508 21.092 1.00 49.44 81 GLN A O 1
ATOM 658 N N . LYS A 1 82 ? -8.491 -2.482 20.738 1.00 45.06 82 LYS A N 1
ATOM 659 C CA . LYS A 1 82 ? -8.130 -2.343 22.165 1.00 45.06 82 LYS A CA 1
ATOM 660 C C . LYS A 1 82 ? -8.462 -0.969 22.756 1.00 45.06 82 LYS A C 1
ATOM 662 O O . LYS A 1 82 ? -8.712 -0.866 23.956 1.00 45.06 82 LYS A O 1
ATOM 667 N N . VAL A 1 83 ? -8.504 0.089 21.945 1.00 45.09 83 VAL A N 1
ATOM 668 C CA . VAL A 1 83 ? -8.680 1.473 22.430 1.00 45.09 83 VAL A CA 1
ATOM 669 C C . VAL A 1 83 ? -10.139 1.795 22.794 1.00 45.09 83 VAL A C 1
ATOM 671 O O . VAL A 1 83 ? -10.376 2.722 23.564 1.00 45.09 83 VAL A O 1
ATOM 674 N N . ALA A 1 84 ? -11.111 0.957 22.413 1.00 46.19 84 ALA A N 1
ATOM 675 C CA . ALA A 1 84 ? -12.462 1.020 22.984 1.00 46.19 84 ALA A CA 1
ATOM 676 C C . ALA A 1 84 ? -12.522 0.639 24.484 1.00 46.19 84 ALA A C 1
ATOM 678 O O . ALA A 1 84 ? -13.558 0.831 25.113 1.00 46.19 84 ALA A O 1
ATOM 679 N N . SER A 1 85 ? -11.428 0.137 25.080 1.00 45.28 85 SER A N 1
ATOM 680 C CA . SER A 1 85 ? -11.398 -0.284 26.489 1.00 45.28 85 SER A CA 1
ATOM 681 C C . SER A 1 85 ? -10.179 0.212 27.287 1.00 45.28 85 SER A C 1
ATOM 68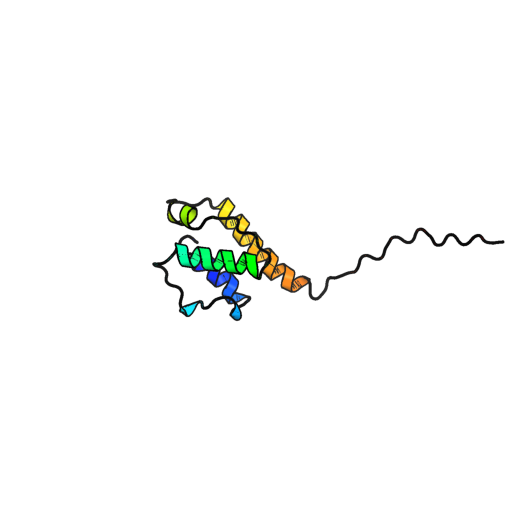3 O O . SER A 1 85 ? -9.880 -0.353 28.337 1.00 45.28 85 SER A O 1
ATOM 685 N N . GLY A 1 86 ? -9.457 1.244 26.826 1.00 46.06 86 GLY A N 1
ATOM 686 C CA . GLY A 1 86 ? -8.124 1.536 27.380 1.00 46.06 86 GLY A CA 1
ATOM 687 C C . GLY A 1 86 ? -7.664 2.989 27.454 1.00 46.06 86 GLY A C 1
ATOM 688 O O . GLY A 1 86 ? -6.489 3.208 27.728 1.00 46.06 86 GLY A O 1
ATOM 689 N N . ALA A 1 87 ? -8.531 3.988 27.272 1.00 50.44 87 ALA A N 1
ATOM 690 C CA . ALA A 1 87 ? -8.178 5.374 27.598 1.00 50.44 87 ALA A CA 1
ATOM 691 C C . ALA A 1 87 ? -8.251 5.603 29.122 1.00 50.44 87 ALA A C 1
ATOM 693 O O . ALA A 1 87 ? -9.062 6.384 29.622 1.00 50.44 87 ALA A O 1
ATOM 694 N N . ALA A 1 88 ? -7.416 4.890 29.882 1.00 51.00 88 ALA A N 1
ATOM 695 C CA . ALA A 1 88 ? -7.151 5.228 31.269 1.00 51.00 88 ALA A CA 1
ATOM 696 C C . ALA A 1 88 ? -6.417 6.574 31.280 1.00 51.00 88 ALA A C 1
ATOM 698 O O . ALA A 1 88 ? -5.228 6.661 30.977 1.00 51.00 88 ALA A O 1
ATOM 699 N N . LYS A 1 89 ? -7.152 7.639 31.610 1.00 55.50 89 LYS A N 1
ATOM 700 C CA . LYS A 1 89 ? -6.567 8.896 32.076 1.00 55.50 89 LYS A CA 1
ATOM 701 C C . LYS A 1 89 ? -5.674 8.541 33.260 1.00 55.50 89 LYS A C 1
ATOM 703 O O . LYS A 1 89 ? -6.189 8.156 34.305 1.00 55.50 89 LYS A O 1
ATOM 708 N N . VAL A 1 90 ? -4.360 8.620 33.083 1.00 61.78 90 VAL A N 1
ATOM 709 C CA . VAL A 1 90 ? -3.401 8.486 34.182 1.00 61.78 90 VAL A CA 1
ATOM 710 C C . VAL A 1 90 ? -3.743 9.586 35.197 1.00 61.78 90 VAL A C 1
ATOM 712 O O . VAL A 1 90 ? -3.654 10.762 34.832 1.00 61.78 90 VAL A O 1
ATOM 715 N N . PRO A 1 91 ? -4.207 9.274 36.424 1.00 60.69 91 PRO A N 1
ATOM 716 C CA . PRO A 1 91 ? -4.394 10.312 37.425 1.00 60.69 91 PRO A CA 1
ATOM 717 C C . PRO A 1 91 ? -3.014 10.842 37.845 1.00 60.69 91 PRO A C 1
ATOM 719 O O . PRO A 1 91 ? -2.059 10.061 37.916 1.00 60.69 91 PRO A O 1
ATOM 722 N N . PRO A 1 92 ? -2.870 12.153 38.110 1.00 57.94 92 PRO A N 1
ATOM 723 C CA . PRO A 1 92 ? -1.601 12.698 38.569 1.00 57.94 92 PRO A CA 1
ATOM 724 C C . PRO A 1 92 ? -1.197 12.068 39.917 1.00 57.94 92 PRO A C 1
ATOM 726 O O . PRO A 1 92 ? -2.070 11.692 40.706 1.00 57.94 92 PRO A O 1
ATOM 729 N N . PRO A 1 93 ? 0.114 11.944 40.198 1.00 61.00 93 PRO A N 1
ATOM 730 C CA . PRO A 1 93 ? 0.599 11.347 41.435 1.00 61.00 93 PRO A CA 1
ATOM 731 C C . PRO A 1 93 ? 0.101 12.132 42.653 1.00 61.00 93 PRO A C 1
ATOM 733 O O . PRO A 1 93 ? 0.208 13.358 42.723 1.00 61.00 93 PRO A O 1
ATOM 736 N N . VAL A 1 94 ? -0.440 11.402 43.631 1.00 64.00 94 VAL A N 1
ATOM 737 C CA . VAL A 1 94 ? -0.909 11.941 44.911 1.00 64.00 94 VAL A CA 1
ATOM 738 C C . VAL A 1 94 ? 0.312 12.338 45.739 1.00 64.00 94 VAL A C 1
ATOM 740 O O . VAL A 1 94 ? 0.853 11.555 46.512 1.00 64.00 94 VAL A O 1
ATOM 743 N N . SER A 1 95 ? 0.817 13.547 45.528 1.00 61.41 95 SER A N 1
ATOM 744 C CA . SER A 1 95 ? 1.886 14.138 46.341 1.00 61.41 95 SER A CA 1
ATOM 745 C C . SER A 1 95 ? 1.715 15.654 46.418 1.00 61.41 95 SER A C 1
ATOM 747 O O . SER A 1 95 ? 2.598 16.411 46.035 1.00 61.41 95 SER A O 1
ATOM 749 N N . SER A 1 96 ? 0.547 16.113 46.883 1.00 56.12 96 SER A N 1
ATOM 750 C CA . SER A 1 96 ? 0.400 17.479 47.417 1.00 56.12 96 SER A CA 1
ATOM 751 C C . SER A 1 96 ? -0.818 17.680 48.333 1.00 56.12 96 SER A C 1
ATOM 753 O O . SER A 1 96 ? -1.355 18.776 48.431 1.00 56.12 96 SER A O 1
ATOM 755 N N . LEU A 1 97 ? -1.268 16.643 49.049 1.00 58.75 97 LEU A N 1
ATOM 756 C CA . LEU A 1 97 ? -2.156 16.847 50.201 1.00 58.75 97 LEU A CA 1
ATOM 757 C C . LEU A 1 97 ? -1.341 16.715 51.486 1.00 58.75 97 LEU A C 1
ATOM 759 O O . LEU A 1 97 ? -1.505 15.772 52.252 1.00 58.75 97 LEU A O 1
ATOM 763 N N . TYR A 1 98 ? -0.426 17.663 51.691 1.00 47.78 98 TYR A N 1
ATOM 764 C CA . TYR A 1 98 ? 0.143 17.921 53.009 1.00 47.78 98 TYR A CA 1
ATOM 765 C C . TYR A 1 98 ? -0.737 18.985 53.675 1.00 47.78 98 TYR A C 1
ATOM 767 O O . TYR A 1 98 ? -0.527 20.182 53.503 1.00 47.78 98 TYR A O 1
ATOM 775 N N . PHE A 1 99 ? -1.778 18.544 54.380 1.00 64.06 99 PHE A N 1
ATOM 776 C CA . PHE A 1 99 ? -2.464 19.393 55.352 1.00 64.06 99 PHE A CA 1
ATOM 777 C C . PHE A 1 99 ? -1.623 19.389 56.638 1.00 64.06 99 PHE A C 1
ATOM 779 O O . PHE A 1 99 ? -1.395 18.306 57.180 1.00 64.06 99 PHE A O 1
ATOM 786 N N . PRO A 1 100 ? -1.144 20.538 57.148 1.00 60.97 100 PRO A N 1
ATOM 787 C CA . PRO A 1 100 ? -0.543 20.570 58.472 1.00 60.97 100 PRO A CA 1
ATOM 788 C C . PRO A 1 100 ? -1.632 20.287 59.515 1.00 60.97 100 PRO A C 1
ATOM 790 O O . PRO A 1 100 ? -2.717 20.871 59.477 1.00 60.97 100 PRO A O 1
ATOM 793 N N . HIS A 1 101 ? -1.359 19.346 60.417 1.00 55.59 101 HIS A N 1
ATOM 794 C CA . HIS A 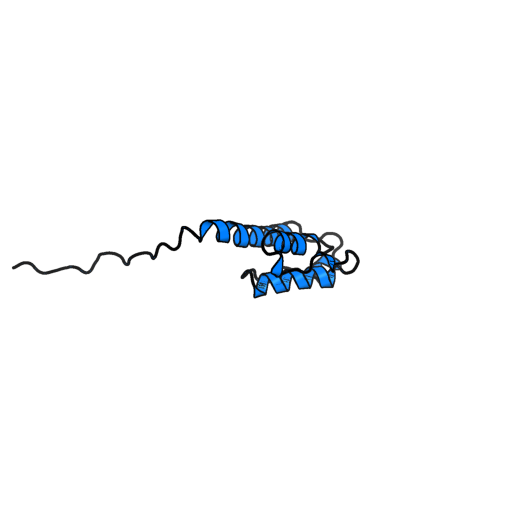1 101 ? -2.182 19.092 61.594 1.00 55.59 101 HIS A CA 1
ATOM 795 C C . HIS A 1 101 ? -1.606 19.869 62.781 1.00 55.59 101 HIS A C 1
ATOM 797 O O . HIS A 1 101 ? -0.409 19.748 63.044 1.00 55.59 101 HIS A O 1
ATOM 803 N N . ALA A 1 102 ? -2.517 20.554 63.482 1.00 51.47 102 ALA A N 1
ATOM 804 C CA . ALA A 1 102 ? -2.383 21.286 64.748 1.00 51.47 102 ALA A CA 1
ATOM 805 C C . ALA A 1 102 ? -1.666 22.645 64.702 1.00 51.47 102 ALA A C 1
ATOM 807 O O . ALA A 1 102 ? -0.448 22.698 64.432 1.00 51.47 102 ALA A O 1
#

Radius of gyration: 20.84 Å; chains: 1; bounding box: 29×29×79 Å

Sequence (102 aa):
WKDGLAFNALIHRHRPELIEYDKLRKDDPVTNLNNAFEVAEKYLDIPKMLDAEDIVGTARPDEKAIMTYVSSFYHAFSGAQKVASGAAKVPPPVSSLYFPHA

Foldseek 3Di:
DLLLLVLLCLCCVQPVVLHPSVPRDSVPRQVSNCSSQVSCVPPQVQHRQDHNCCSNVDPDPDPVSVVVSVVSSVCSRVVVVVVVPDPPPPDPDPDPPPDDDD

pLDDT: mean 86.95, std 18.22, range [45.06, 98.75]

Organism: Aquarana catesbeiana (NCBI:txid8400)

InterPro domains:
  IPR001715 Calponin homology domain [PF00307] (1-78)
  IPR001715 Calponin homology domain [PS50021] (1-78)
  IPR001715 Calponin homology domain [SM00033] (1-73)
  IPR036872 CH domain superfamily [G3DSA:1.10.418.10] (1-86)
  IPR036872 CH domain superfamily [SSF47576] (1-77)